Protein AF-A0A919YXJ6-F1 (afdb_monomer_lite)

Secondary structure (DSSP, 8-state):
-HHHHHHHHHHHHHHHHHHS-S-SHHHHHHHHHHHHHHHHHHHHHHHHHHHHHHHHHHHHH-S-SSSTT----SHHHHHHHHHTT-HHHHHHHHHHHHHHHHHHHHHHHHHHHHHHT-HHHHHHHHHHHHHHHHHHH-

Structure (mmCIF, N/CA/C/O backbone):
data_AF-A0A919YXJ6-F1
#
_entry.id   AF-A0A919YXJ6-F1
#
loop_
_atom_site.group_PDB
_atom_site.id
_atom_site.type_symbol
_atom_site.label_atom_id
_atom_site.label_alt_id
_atom_site.label_comp_id
_atom_site.label_asym_id
_atom_site.label_entity_id
_atom_site.label_seq_id
_atom_site.pdbx_PDB_ins_code
_atom_site.Cartn_x
_atom_site.Cartn_y
_atom_site.Cartn_z
_atom_site.occupancy
_atom_site.B_iso_or_equiv
_atom_site.auth_seq_id
_atom_site.auth_comp_id
_atom_site.auth_asym_id
_atom_site.auth_atom_id
_atom_site.pdbx_PDB_model_num
ATOM 1 N N . MET A 1 1 ? -36.951 -31.425 54.477 1.00 59.41 1 MET A N 1
ATOM 2 C CA . MET A 1 1 ? -37.765 -30.417 53.764 1.00 59.41 1 MET A CA 1
ATOM 3 C C . MET A 1 1 ? -36.899 -29.308 53.153 1.00 59.41 1 MET A C 1
ATOM 5 O O . MET A 1 1 ? -37.117 -29.004 51.998 1.00 59.41 1 MET A O 1
ATOM 9 N N . SER A 1 2 ? -35.853 -28.793 53.822 1.00 65.62 2 SER A N 1
ATOM 10 C CA . SER A 1 2 ? -34.957 -27.762 53.238 1.00 65.62 2 SER A CA 1
ATOM 11 C C . SER A 1 2 ? -33.972 -28.223 52.147 1.00 65.62 2 SER A C 1
ATOM 13 O O . SER A 1 2 ? -33.455 -27.383 51.420 1.00 65.62 2 SER A O 1
ATOM 15 N N . THR A 1 3 ? -33.682 -29.521 52.014 1.00 75.62 3 THR A N 1
ATOM 16 C CA . THR A 1 3 ? -32.633 -30.017 51.095 1.00 75.62 3 THR A CA 1
ATOM 17 C C . THR A 1 3 ? -33.111 -30.180 49.645 1.00 75.62 3 THR A C 1
ATOM 19 O O . THR A 1 3 ? -32.328 -30.003 48.718 1.00 75.62 3 THR A O 1
ATOM 22 N N . GLU A 1 4 ? -34.398 -30.470 49.426 1.00 73.06 4 GLU A N 1
ATOM 23 C CA . GLU A 1 4 ? -34.993 -30.568 48.078 1.00 73.06 4 GLU A CA 1
ATOM 24 C C . GLU A 1 4 ? -35.204 -29.196 47.426 1.00 73.06 4 GLU A C 1
ATOM 26 O O . GLU A 1 4 ? -35.095 -29.059 46.208 1.00 73.06 4 GLU A O 1
ATOM 31 N N . GLU A 1 5 ? -35.481 -28.173 48.235 1.00 70.88 5 GLU A N 1
ATOM 32 C CA . GLU A 1 5 ? -35.741 -26.814 47.756 1.00 70.88 5 GLU A CA 1
ATOM 33 C C . GLU A 1 5 ? -34.459 -26.165 47.209 1.00 70.88 5 GLU A C 1
ATOM 35 O O . GLU A 1 5 ? -34.468 -25.581 46.129 1.00 70.88 5 GLU A O 1
ATOM 40 N N . GLN A 1 6 ? -33.321 -26.397 47.874 1.00 67.31 6 GLN A N 1
ATOM 41 C CA . GLN A 1 6 ? -32.004 -25.936 47.420 1.00 67.31 6 GLN A CA 1
ATOM 42 C C . GLN A 1 6 ? -31.520 -26.661 46.155 1.00 67.31 6 GLN A C 1
ATOM 44 O O . GLN A 1 6 ? -30.883 -26.046 45.301 1.00 67.31 6 GLN A O 1
ATOM 49 N N . ALA A 1 7 ? -31.853 -27.947 45.996 1.00 74.38 7 ALA A N 1
ATOM 50 C CA . ALA A 1 7 ? -31.515 -28.705 44.793 1.00 74.38 7 ALA A CA 1
ATOM 51 C C . ALA A 1 7 ? -32.302 -28.217 43.563 1.00 74.38 7 ALA A C 1
ATOM 53 O O . ALA A 1 7 ? -31.755 -28.149 42.462 1.00 74.38 7 ALA A O 1
ATOM 54 N N . LYS A 1 8 ? -33.572 -27.826 43.745 1.00 70.00 8 LYS A N 1
ATOM 55 C CA . LYS A 1 8 ? -34.390 -27.236 42.673 1.00 70.00 8 LYS A CA 1
ATOM 56 C C . LYS A 1 8 ? -33.933 -25.837 42.283 1.00 70.00 8 LYS A C 1
ATOM 58 O O . LYS A 1 8 ? -33.923 -25.537 41.092 1.00 70.00 8 LYS A O 1
ATOM 63 N N . ASP A 1 9 ? -33.535 -25.013 43.246 1.00 71.44 9 ASP A N 1
ATOM 64 C CA . ASP A 1 9 ? -33.045 -23.662 42.959 1.00 71.44 9 ASP A CA 1
ATOM 65 C C . ASP A 1 9 ? -31.679 -23.678 42.257 1.00 71.44 9 ASP A C 1
ATOM 67 O O . ASP A 1 9 ? -31.469 -22.929 41.303 1.00 71.44 9 ASP A O 1
ATOM 71 N N . GLN A 1 10 ? -30.785 -24.601 42.631 1.00 67.81 10 GLN A N 1
ATOM 72 C CA . GLN A 1 10 ? -29.515 -24.809 41.923 1.00 67.81 10 GLN A CA 1
ATOM 73 C C . GLN A 1 10 ? -29.723 -25.352 40.505 1.00 67.81 10 GLN A C 1
ATOM 75 O O . GLN A 1 10 ? -29.105 -24.856 39.563 1.00 67.81 10 GLN A O 1
ATOM 80 N N . ALA A 1 11 ? -30.636 -26.312 40.328 1.00 71.38 11 ALA A N 1
ATOM 81 C CA . ALA A 1 11 ? -30.984 -26.815 39.002 1.00 71.38 11 ALA A CA 1
ATOM 82 C C . ALA A 1 11 ? -31.593 -25.712 38.121 1.00 71.38 11 ALA A C 1
ATOM 84 O O . ALA A 1 11 ? -31.305 -25.645 36.931 1.00 71.38 11 ALA A O 1
ATOM 85 N N . LYS A 1 12 ? -32.396 -24.810 38.696 1.00 68.56 12 LYS A N 1
ATOM 86 C CA . LYS A 1 12 ? -33.030 -23.708 37.966 1.00 68.56 12 LYS A CA 1
ATOM 87 C C . LYS A 1 12 ? -32.035 -22.611 37.575 1.00 68.56 12 LYS A C 1
ATOM 89 O O . LYS A 1 12 ? -32.092 -22.148 36.442 1.00 68.56 12 LYS A O 1
ATOM 94 N N . GLY A 1 13 ? -31.100 -22.248 38.458 1.00 65.31 13 GLY A N 1
ATOM 95 C CA . GLY A 1 13 ? -30.029 -21.291 38.148 1.00 65.31 13 GLY A CA 1
ATOM 96 C C . GLY A 1 13 ? -29.057 -21.806 37.080 1.00 65.31 13 GLY A C 1
ATOM 97 O O . GLY A 1 13 ? -28.674 -21.065 36.181 1.00 65.31 13 GLY A O 1
ATOM 98 N N . GLN A 1 14 ? -28.733 -23.103 37.115 1.00 63.56 14 GLN A N 1
ATOM 99 C CA . GLN A 1 14 ? -27.875 -23.738 36.112 1.00 63.56 14 GLN A CA 1
ATOM 100 C C . GLN A 1 14 ? -28.563 -23.888 34.742 1.00 63.56 14 GLN A C 1
ATOM 102 O O . GLN A 1 14 ? -27.896 -23.819 33.712 1.00 63.56 14 GLN A O 1
ATOM 107 N N . VAL A 1 15 ? -29.890 -24.052 34.715 1.00 65.31 15 VAL A N 1
ATOM 108 C CA . VAL A 1 15 ? -30.685 -24.066 33.475 1.00 65.31 15 VAL A CA 1
ATOM 109 C C . VAL A 1 15 ? -30.815 -22.658 32.879 1.00 65.31 15 VAL A C 1
ATOM 111 O O . VAL A 1 15 ? -30.700 -22.520 31.666 1.00 65.31 15 VAL A O 1
ATOM 114 N N . ASP A 1 16 ? -30.978 -21.608 33.690 1.00 64.12 16 ASP A N 1
ATOM 115 C CA . ASP A 1 16 ? -31.095 -20.221 33.200 1.00 64.12 16 ASP A CA 1
ATOM 116 C C . ASP A 1 16 ? -29.796 -19.711 32.544 1.00 64.12 16 ASP A C 1
ATOM 118 O O . ASP A 1 16 ? -29.838 -19.063 31.493 1.00 64.12 16 ASP A O 1
ATOM 122 N N . ASP A 1 17 ? -28.631 -20.073 33.094 1.00 61.19 17 ASP A N 1
ATOM 123 C CA . ASP A 1 17 ? -27.331 -19.773 32.473 1.00 61.19 17 ASP A CA 1
ATOM 124 C C . ASP A 1 17 ? -27.061 -20.621 31.217 1.00 61.19 17 ASP A C 1
ATOM 126 O O . ASP A 1 17 ? -26.355 -20.177 30.313 1.00 61.19 17 ASP A O 1
ATOM 130 N N . GLN A 1 18 ? -27.667 -21.809 31.105 1.00 61.28 18 GLN A N 1
ATOM 131 C CA . GLN A 1 18 ? -27.577 -22.662 29.913 1.00 61.28 18 GLN A CA 1
ATOM 132 C C . GLN A 1 18 ? -28.554 -22.233 28.795 1.00 61.28 18 GLN A C 1
ATOM 134 O O . GLN A 1 18 ? -28.288 -22.478 27.618 1.00 61.28 18 GLN A O 1
ATOM 139 N N . VAL A 1 19 ? -29.658 -21.550 29.136 1.00 65.06 19 VAL A N 1
ATOM 140 C CA . VAL A 1 19 ? -30.639 -20.959 28.196 1.00 65.06 19 VAL A CA 1
ATOM 141 C C . VAL A 1 19 ? -30.170 -19.604 27.642 1.00 65.06 19 VAL A C 1
ATOM 143 O O . VAL A 1 19 ? -30.617 -19.182 26.569 1.00 65.06 19 VAL A O 1
ATOM 146 N N . ARG A 1 20 ? -29.207 -18.938 28.295 1.00 67.94 20 ARG A N 1
ATOM 147 C CA . ARG A 1 20 ? -28.456 -17.810 27.719 1.00 67.94 20 ARG A CA 1
ATOM 148 C C . ARG A 1 20 ? -27.517 -18.311 26.615 1.00 67.94 20 ARG A C 1
ATOM 150 O O . ARG A 1 20 ? -26.318 -18.475 26.803 1.00 67.94 20 ARG A O 1
ATOM 157 N N . GLY A 1 21 ? -28.091 -18.574 25.442 1.00 62.59 21 GLY A N 1
ATOM 158 C CA . GLY A 1 21 ? -27.380 -19.095 24.276 1.00 62.59 21 GLY A CA 1
ATOM 159 C C . GLY A 1 21 ? -26.160 -18.241 23.871 1.00 62.59 21 GLY A C 1
ATOM 160 O O . GLY A 1 21 ? -26.251 -17.009 23.838 1.00 62.59 21 GLY A O 1
ATOM 161 N N . PRO A 1 22 ? -25.020 -18.858 23.516 1.00 66.75 22 PRO A N 1
ATOM 162 C CA . PRO A 1 22 ? -23.821 -18.143 23.085 1.00 66.75 22 PRO A CA 1
ATOM 163 C C . PRO A 1 22 ? -23.948 -17.751 21.607 1.00 66.75 22 PRO A C 1
ATOM 165 O O . PRO A 1 22 ? -23.576 -18.553 20.754 1.00 66.75 22 PRO A O 1
ATOM 168 N N . SER A 1 23 ? -24.563 -16.617 21.228 1.00 63.06 23 SER A N 1
ATOM 169 C CA . SER A 1 23 ? -24.889 -16.459 19.781 1.00 63.06 23 SER A CA 1
ATOM 170 C C . SER A 1 23 ? -25.099 -15.053 19.200 1.00 63.06 23 SER A C 1
ATOM 172 O O . SER A 1 23 ? -25.832 -14.928 18.224 1.00 63.06 23 SER A O 1
ATOM 174 N N . ARG A 1 24 ? -24.548 -13.966 19.763 1.00 63.56 24 ARG A N 1
ATOM 175 C CA . ARG A 1 24 ? -24.589 -12.654 19.059 1.00 63.56 24 ARG A CA 1
ATOM 176 C C . ARG A 1 24 ? -23.328 -11.814 19.158 1.00 63.56 24 ARG A C 1
ATOM 178 O O . ARG A 1 24 ? -23.000 -11.114 18.205 1.00 63.56 24 ARG A O 1
ATOM 185 N N . GLU A 1 25 ? -22.632 -11.850 20.287 1.00 69.38 25 GLU A N 1
ATOM 186 C CA . GLU A 1 25 ? -21.424 -11.040 20.481 1.00 69.38 25 GLU A CA 1
ATOM 187 C C . GLU A 1 25 ? -20.212 -11.645 19.761 1.00 69.38 25 GLU A C 1
ATOM 189 O O . GLU A 1 25 ? -19.551 -10.955 18.985 1.00 69.38 25 GLU A O 1
ATOM 194 N N . ASN A 1 26 ? -20.019 -12.961 19.899 1.00 76.19 26 ASN A N 1
ATOM 195 C CA . ASN A 1 26 ? -18.968 -13.709 19.202 1.00 76.19 26 ASN A CA 1
ATOM 196 C C . ASN A 1 26 ? -19.126 -13.643 17.673 1.00 76.19 26 ASN A C 1
ATOM 198 O O . ASN A 1 26 ? -18.134 -13.503 16.963 1.00 76.19 26 ASN A O 1
ATOM 202 N N . ASP A 1 27 ? -20.362 -13.652 17.163 1.00 78.75 27 ASP A N 1
ATOM 203 C CA . ASP A 1 27 ? -20.632 -13.579 15.720 1.00 78.75 27 ASP A CA 1
ATOM 204 C C . ASP A 1 27 ? -20.297 -12.202 15.135 1.00 78.75 27 ASP A C 1
ATOM 206 O O . ASP A 1 27 ? -19.805 -12.099 14.011 1.00 78.75 27 ASP A O 1
ATOM 210 N N . ARG A 1 28 ? -20.523 -11.125 15.902 1.00 80.56 28 ARG A N 1
ATOM 211 C CA . ARG A 1 28 ? -20.164 -9.758 15.496 1.00 80.56 28 ARG A CA 1
ATOM 212 C C . ARG A 1 28 ? -18.655 -9.549 15.516 1.00 80.56 28 ARG A C 1
ATOM 214 O O . ARG A 1 28 ? -18.121 -8.995 14.559 1.00 80.56 28 ARG A O 1
ATOM 221 N N . ALA A 1 29 ? -17.979 -10.009 16.568 1.00 81.31 29 ALA A N 1
ATOM 222 C CA . ALA A 1 29 ? -16.524 -9.938 16.662 1.00 81.31 29 ALA A CA 1
ATOM 223 C C . ALA A 1 29 ? -15.856 -10.736 15.527 1.00 81.31 29 ALA A C 1
ATOM 225 O O . ALA A 1 29 ? -15.006 -10.195 14.819 1.00 81.31 29 ALA A O 1
ATOM 226 N N . ALA A 1 30 ? -16.324 -11.963 15.272 1.00 81.38 30 ALA A N 1
ATOM 227 C CA . ALA A 1 30 ? -15.846 -12.792 14.169 1.00 81.38 30 ALA A CA 1
ATOM 228 C C . ALA A 1 30 ? -16.117 -12.150 12.797 1.00 81.38 30 ALA A C 1
ATOM 230 O O . ALA A 1 30 ? -15.251 -12.165 11.923 1.00 81.38 30 ALA A O 1
ATOM 231 N N . ALA A 1 31 ? -17.285 -11.529 12.593 1.00 81.00 31 ALA A N 1
ATOM 232 C CA . ALA A 1 31 ? -17.584 -10.821 11.349 1.00 81.00 31 ALA A CA 1
ATOM 233 C C . ALA A 1 31 ? -16.643 -9.624 11.121 1.00 81.00 31 ALA A C 1
ATOM 235 O O . ALA A 1 31 ? -16.157 -9.433 10.005 1.00 81.00 31 ALA A O 1
ATOM 236 N N . VAL A 1 32 ? -16.346 -8.842 12.164 1.00 83.06 32 VAL A N 1
ATOM 237 C CA . VAL A 1 32 ? -15.401 -7.716 12.082 1.00 83.06 32 VAL A CA 1
ATOM 238 C C . VAL A 1 32 ? -13.987 -8.214 11.788 1.00 83.06 32 VAL A C 1
ATOM 240 O O . VAL A 1 32 ? -13.331 -7.679 10.895 1.00 83.06 32 VAL A O 1
ATOM 243 N N . GLU A 1 33 ? -13.531 -9.268 12.461 1.00 83.81 33 GLU A N 1
ATOM 244 C CA . GLU A 1 33 ? -12.221 -9.874 12.210 1.00 83.81 33 GLU A CA 1
ATOM 245 C C . GLU A 1 33 ? -12.095 -10.384 10.765 1.00 83.81 33 GLU A C 1
ATOM 247 O O . GLU A 1 33 ? -11.089 -10.130 10.092 1.00 83.81 33 GLU A O 1
ATOM 252 N N . LEU A 1 34 ? -13.136 -11.034 10.236 1.00 83.94 34 LEU A N 1
ATOM 253 C CA . LEU A 1 34 ? -13.177 -11.502 8.848 1.00 83.94 34 LEU A CA 1
ATOM 254 C C . LEU A 1 34 ? -13.135 -10.347 7.842 1.00 83.94 34 LEU A C 1
ATOM 256 O O . LEU A 1 34 ? -12.455 -10.442 6.820 1.00 83.94 34 LEU A O 1
ATOM 260 N N . VAL A 1 35 ? -13.820 -9.238 8.123 1.00 84.06 35 VAL A N 1
ATOM 261 C CA . VAL A 1 35 ? -13.770 -8.049 7.265 1.00 84.06 35 VAL A CA 1
ATOM 262 C C . VAL A 1 35 ? -12.372 -7.431 7.310 1.00 84.06 35 VAL A C 1
ATOM 264 O O . VAL A 1 35 ? -11.753 -7.256 6.260 1.00 84.06 35 VAL A O 1
ATOM 267 N N . VAL A 1 36 ? -11.827 -7.166 8.500 1.00 79.38 36 VAL A N 1
ATOM 268 C CA . VAL A 1 36 ? -10.502 -6.543 8.670 1.00 79.38 36 VAL A CA 1
ATOM 269 C C . VAL A 1 36 ? -9.403 -7.387 8.024 1.00 79.38 36 VAL A C 1
ATOM 271 O O . VAL A 1 36 ? -8.566 -6.864 7.283 1.00 79.38 36 VAL A O 1
ATOM 274 N N . SER A 1 37 ? -9.424 -8.702 8.246 1.00 80.44 37 SER A N 1
ATOM 275 C CA . SER A 1 37 ? -8.452 -9.627 7.656 1.00 80.44 37 SER A CA 1
ATOM 276 C C . SER A 1 37 ? -8.556 -9.693 6.128 1.00 80.44 37 SER A C 1
ATOM 278 O O . SER A 1 37 ? -7.525 -9.761 5.450 1.00 80.44 37 SER A O 1
ATOM 280 N N . ARG A 1 38 ? -9.768 -9.610 5.559 1.00 84.00 38 ARG A N 1
ATOM 281 C CA . ARG A 1 38 ? -9.968 -9.591 4.103 1.00 84.00 38 ARG A CA 1
ATOM 282 C C . ARG A 1 38 ? -9.425 -8.313 3.468 1.00 84.00 38 ARG A C 1
ATOM 284 O O . ARG A 1 38 ? -8.710 -8.404 2.474 1.00 84.00 38 ARG A O 1
ATOM 291 N N . TRP A 1 39 ? -9.684 -7.149 4.065 1.00 80.25 39 TRP A N 1
ATOM 292 C CA . TRP A 1 39 ? -9.147 -5.868 3.587 1.00 80.25 39 TRP A CA 1
ATOM 293 C C . TRP A 1 39 ? -7.613 -5.833 3.603 1.00 80.25 39 TRP A C 1
ATOM 295 O O . TRP A 1 39 ? -7.002 -5.390 2.630 1.00 80.25 39 TRP A O 1
ATOM 305 N N . LEU A 1 40 ? -6.983 -6.373 4.654 1.00 77.88 40 LEU A N 1
ATOM 306 C CA . LEU A 1 40 ? -5.519 -6.468 4.737 1.00 77.88 40 LEU A CA 1
ATOM 307 C C . LEU A 1 40 ? -4.933 -7.318 3.618 1.00 77.88 40 LEU A C 1
ATOM 309 O O . LEU A 1 40 ? -3.937 -6.958 2.992 1.00 77.88 40 LEU A O 1
ATOM 313 N N . ARG A 1 41 ? -5.550 -8.477 3.395 1.00 84.31 41 ARG A N 1
ATOM 314 C CA . ARG A 1 41 ? -5.033 -9.472 2.468 1.00 84.31 41 ARG A CA 1
ATOM 315 C C . ARG A 1 41 ? -5.181 -9.011 1.023 1.00 84.31 41 ARG A C 1
ATOM 317 O O . ARG A 1 41 ? -4.254 -9.205 0.248 1.00 84.31 41 ARG A O 1
ATOM 324 N N . VAL A 1 42 ? -6.291 -8.357 0.674 1.00 85.56 42 VAL A N 1
ATOM 325 C CA . VAL A 1 42 ? -6.526 -7.846 -0.686 1.00 85.56 42 VAL A CA 1
ATOM 326 C C . VAL A 1 42 ? -5.435 -6.860 -1.104 1.00 85.56 42 VAL A C 1
ATOM 328 O O . VAL A 1 42 ? -4.868 -7.033 -2.176 1.00 85.56 42 VAL A O 1
ATOM 331 N N . GLY A 1 43 ? -5.075 -5.888 -0.257 1.00 80.56 43 GLY A N 1
ATOM 332 C CA . GLY A 1 43 ? -4.036 -4.907 -0.596 1.00 80.56 43 GLY A CA 1
ATOM 333 C C . GLY A 1 43 ? -2.672 -5.551 -0.869 1.00 80.56 43 GLY A C 1
ATOM 334 O O . GLY A 1 43 ? -2.046 -5.282 -1.890 1.00 80.56 43 GLY A O 1
ATOM 335 N N . VAL A 1 44 ? -2.249 -6.486 -0.011 1.00 85.25 44 VAL A N 1
ATOM 336 C CA . VAL A 1 44 ? -0.984 -7.218 -0.196 1.00 85.25 44 VAL A CA 1
ATOM 337 C C . VAL A 1 44 ? -1.035 -8.138 -1.419 1.00 85.25 44 VAL A C 1
ATOM 339 O O . VAL A 1 44 ? -0.063 -8.202 -2.169 1.00 85.25 44 VAL A O 1
ATOM 342 N N . MET A 1 45 ? -2.156 -8.830 -1.657 1.00 87.38 45 MET A N 1
ATOM 343 C CA . MET A 1 45 ? -2.304 -9.705 -2.825 1.00 87.38 45 MET A CA 1
ATOM 344 C C . MET A 1 45 ? -2.293 -8.924 -4.139 1.00 87.38 45 MET A C 1
ATOM 346 O O . MET A 1 45 ? -1.687 -9.390 -5.099 1.00 87.38 45 MET A O 1
ATOM 350 N N . VAL A 1 46 ? -2.905 -7.736 -4.183 1.00 86.06 46 VAL A N 1
ATOM 351 C CA . VAL A 1 46 ? -2.858 -6.853 -5.357 1.00 86.06 46 VAL A CA 1
ATOM 352 C C . VAL A 1 46 ? -1.426 -6.396 -5.619 1.00 86.06 46 VAL A C 1
ATOM 354 O O . VAL A 1 46 ? -0.937 -6.569 -6.733 1.00 86.06 46 VAL A O 1
ATOM 357 N N . SER A 1 47 ? -0.714 -5.899 -4.604 1.00 81.69 47 SER A N 1
ATOM 358 C CA . SER A 1 47 ? 0.696 -5.510 -4.750 1.00 81.69 47 SER A CA 1
ATOM 359 C C . SER A 1 47 ? 1.570 -6.677 -5.212 1.00 81.69 47 SER A C 1
ATOM 361 O O . SER A 1 47 ? 2.356 -6.532 -6.145 1.00 81.69 47 SER A O 1
ATOM 363 N N . GLY A 1 48 ? 1.392 -7.858 -4.612 1.00 83.81 48 GLY A N 1
ATOM 364 C CA . GLY A 1 48 ? 2.097 -9.074 -5.007 1.00 83.81 48 GLY A CA 1
ATOM 365 C C . GLY A 1 48 ? 1.811 -9.478 -6.454 1.00 83.81 48 GLY A C 1
ATOM 366 O O . GLY A 1 48 ? 2.739 -9.812 -7.184 1.00 83.81 48 GLY A O 1
ATOM 367 N N . ALA A 1 49 ? 0.557 -9.386 -6.904 1.00 86.31 49 ALA A N 1
ATOM 368 C CA . ALA A 1 49 ? 0.186 -9.674 -8.287 1.00 86.31 49 ALA A CA 1
ATOM 369 C C . ALA A 1 49 ? 0.843 -8.699 -9.278 1.00 86.31 49 ALA A C 1
ATOM 371 O O . ALA A 1 49 ? 1.350 -9.139 -10.308 1.00 86.31 49 ALA A O 1
ATOM 372 N N . VAL A 1 50 ? 0.895 -7.400 -8.958 1.00 80.56 50 VAL A N 1
ATOM 373 C CA . VAL A 1 50 ? 1.575 -6.394 -9.796 1.00 80.56 50 VAL A CA 1
ATOM 374 C C . VAL A 1 50 ? 3.079 -6.665 -9.874 1.00 80.56 50 VAL A C 1
ATOM 376 O O . VAL A 1 50 ? 3.650 -6.624 -10.963 1.00 80.56 50 VAL A O 1
ATOM 379 N N . ILE A 1 51 ? 3.718 -7.002 -8.749 1.00 80.94 51 ILE A N 1
ATOM 380 C CA . ILE A 1 51 ? 5.144 -7.360 -8.712 1.00 80.94 51 ILE A CA 1
ATOM 381 C C . ILE A 1 51 ? 5.407 -8.616 -9.550 1.00 80.94 51 ILE A C 1
ATOM 383 O O . ILE A 1 51 ? 6.323 -8.621 -10.370 1.00 80.94 51 ILE A O 1
ATOM 387 N N . LEU A 1 52 ? 4.595 -9.666 -9.384 1.00 83.06 52 LEU A N 1
ATOM 388 C CA . LEU A 1 52 ? 4.722 -10.908 -10.151 1.00 83.06 52 LEU A CA 1
ATOM 389 C C . LEU A 1 52 ? 4.529 -10.673 -11.650 1.00 83.06 52 LEU A C 1
ATOM 391 O O . LEU A 1 52 ? 5.292 -11.213 -12.448 1.00 83.06 52 LEU A O 1
ATOM 395 N N . ALA A 1 53 ? 3.557 -9.845 -12.036 1.00 78.06 53 ALA A N 1
ATOM 396 C CA . ALA A 1 53 ? 3.341 -9.467 -13.427 1.00 78.06 53 ALA A CA 1
ATOM 397 C C . ALA A 1 53 ? 4.548 -8.706 -13.998 1.00 78.06 53 ALA A C 1
ATOM 399 O O . ALA A 1 53 ? 5.022 -9.046 -15.080 1.00 78.06 53 ALA A O 1
ATOM 400 N N . GLY A 1 54 ? 5.094 -7.736 -13.257 1.00 72.81 54 GLY A N 1
ATOM 401 C CA . GLY A 1 54 ? 6.307 -7.014 -13.650 1.00 72.81 54 GLY A CA 1
ATOM 402 C C . GLY A 1 54 ? 7.530 -7.926 -13.777 1.00 72.81 54 GLY A C 1
ATOM 403 O O . GLY A 1 54 ? 8.303 -7.789 -14.722 1.00 72.81 54 GLY A O 1
ATOM 404 N N . LEU A 1 55 ? 7.674 -8.900 -12.875 1.00 76.75 55 LEU A N 1
ATOM 405 C CA . LEU A 1 55 ? 8.769 -9.869 -12.889 1.00 76.75 55 LEU A CA 1
ATOM 406 C C . LEU A 1 55 ? 8.669 -10.839 -14.072 1.00 76.75 55 LEU A C 1
ATOM 408 O O . LEU A 1 55 ? 9.659 -11.066 -14.763 1.00 76.75 55 LEU A O 1
ATOM 412 N N . LEU A 1 56 ? 7.477 -11.378 -14.339 1.00 78.75 56 LEU A N 1
ATOM 413 C CA . LEU A 1 56 ? 7.213 -12.203 -15.521 1.00 78.75 56 LEU A CA 1
ATOM 414 C C . LEU A 1 56 ? 7.533 -11.434 -16.802 1.00 78.75 56 LEU A C 1
ATOM 416 O O . LEU A 1 56 ? 8.215 -11.953 -17.681 1.00 78.75 56 LEU A O 1
ATOM 420 N N . PHE A 1 57 ? 7.097 -10.177 -16.878 1.00 69.62 57 PHE A N 1
ATOM 421 C CA . PHE A 1 57 ? 7.364 -9.321 -18.026 1.00 69.62 57 PHE A CA 1
ATOM 422 C C . PHE A 1 57 ? 8.862 -9.022 -18.185 1.00 69.62 57 PHE A C 1
ATOM 424 O O . PHE A 1 57 ? 9.358 -9.005 -19.304 1.00 69.62 57 PHE A O 1
ATOM 431 N N . PHE A 1 58 ? 9.607 -8.859 -17.087 1.00 67.06 58 PHE A N 1
ATOM 432 C CA . PHE A 1 58 ? 11.061 -8.657 -17.106 1.00 67.06 58 PHE A CA 1
ATOM 433 C C . PHE A 1 58 ? 11.812 -9.893 -17.610 1.00 67.06 58 PHE A C 1
ATOM 435 O O . PHE A 1 58 ? 12.694 -9.776 -18.457 1.00 67.06 58 PHE A O 1
ATOM 442 N N . ILE A 1 59 ? 11.427 -11.083 -17.140 1.00 71.56 59 ILE A N 1
ATOM 443 C CA . ILE A 1 59 ? 12.034 -12.347 -17.576 1.00 71.56 59 ILE A CA 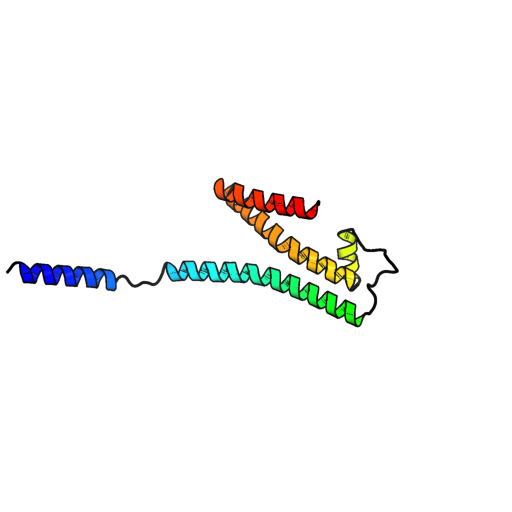1
ATOM 444 C C . ILE A 1 59 ? 11.756 -12.603 -19.064 1.00 71.56 59 ILE A C 1
ATOM 446 O O . ILE A 1 59 ? 12.640 -13.074 -19.773 1.00 71.56 59 ILE A O 1
ATOM 450 N N . VAL A 1 60 ? 10.552 -12.274 -19.548 1.00 72.12 60 VAL A N 1
ATOM 451 C CA . VAL A 1 60 ? 10.171 -12.450 -20.960 1.00 72.12 60 VAL A CA 1
ATOM 452 C C . VAL A 1 60 ? 10.805 -11.391 -21.868 1.00 72.12 60 VAL A C 1
ATOM 454 O O . VAL A 1 60 ? 11.228 -11.722 -22.973 1.00 72.12 60 VAL A O 1
ATOM 457 N N . ALA A 1 61 ? 10.887 -10.133 -21.427 1.00 68.12 61 ALA A N 1
ATOM 458 C CA . ALA A 1 61 ? 11.485 -9.049 -22.206 1.00 68.12 61 ALA A CA 1
ATOM 459 C C . ALA A 1 61 ? 13.019 -9.137 -22.277 1.00 68.12 61 ALA A C 1
ATOM 461 O O . ALA A 1 61 ? 13.602 -8.640 -23.236 1.00 68.12 61 ALA A O 1
ATOM 462 N N . GLY A 1 62 ? 13.679 -9.744 -21.280 1.00 59.44 62 GLY A N 1
ATOM 463 C CA . GLY A 1 62 ? 15.137 -9.938 -21.245 1.00 59.44 62 GLY A CA 1
ATOM 464 C C . GLY A 1 62 ? 15.965 -8.652 -21.089 1.00 59.44 62 GLY A C 1
ATOM 465 O O . GLY A 1 62 ? 17.180 -8.723 -20.927 1.00 59.44 62 GLY A O 1
ATOM 466 N N . ASP A 1 63 ? 15.311 -7.492 -21.099 1.00 59.50 63 ASP A N 1
ATOM 467 C CA . ASP A 1 63 ? 15.880 -6.159 -20.944 1.00 59.50 63 ASP A CA 1
ATOM 468 C C . ASP A 1 63 ? 15.025 -5.375 -19.934 1.00 59.50 63 ASP A C 1
ATOM 470 O O . ASP A 1 63 ? 13.806 -5.551 -19.842 1.00 59.50 63 ASP A O 1
ATOM 474 N N . SER A 1 64 ? 15.651 -4.502 -19.147 1.00 58.62 64 SER A N 1
ATOM 475 C CA . SER A 1 64 ? 14.959 -3.668 -18.156 1.00 58.62 64 SER A CA 1
ATOM 476 C C . SER A 1 64 ? 14.037 -2.616 -18.799 1.00 58.62 64 SER A C 1
ATOM 478 O O . SER A 1 64 ? 13.214 -2.006 -18.107 1.00 58.62 64 SER A O 1
ATOM 480 N N . GLY A 1 65 ? 14.151 -2.410 -20.116 1.00 55.62 65 GLY A N 1
ATOM 481 C CA . GLY A 1 65 ? 13.498 -1.342 -20.864 1.00 55.62 65 GLY A CA 1
ATOM 482 C C . GLY A 1 65 ? 14.225 -0.002 -20.723 1.00 55.62 65 GLY A C 1
ATOM 483 O O . GLY A 1 65 ? 13.699 1.029 -21.154 1.00 55.62 65 GLY A O 1
ATOM 484 N N . TYR A 1 66 ? 15.410 0.021 -20.110 1.00 57.31 66 TYR A N 1
ATOM 485 C CA . TYR A 1 66 ? 16.240 1.210 -19.933 1.00 57.31 66 TYR A CA 1
ATOM 486 C C . TYR A 1 66 ? 17.653 0.961 -20.479 1.00 57.31 66 TYR A C 1
ATOM 488 O O . TYR A 1 66 ? 18.262 -0.053 -20.145 1.00 57.31 66 TYR A O 1
ATOM 496 N N . PRO A 1 67 ? 18.213 1.883 -21.287 1.00 46.12 67 PRO A N 1
ATOM 497 C CA . PRO A 1 67 ? 19.587 1.752 -21.740 1.00 46.12 67 PRO A CA 1
ATOM 498 C C . PRO A 1 67 ? 20.556 1.965 -20.563 1.00 46.12 67 PRO A C 1
ATOM 500 O O . PRO A 1 67 ? 20.662 3.062 -20.005 1.00 46.12 67 PRO A O 1
ATOM 503 N N . GLY A 1 68 ? 21.286 0.912 -20.189 1.00 60.97 68 GLY A N 1
ATOM 504 C CA . GLY A 1 68 ? 22.347 0.962 -19.176 1.00 60.97 68 GLY A CA 1
ATOM 505 C C . GLY A 1 68 ? 21.850 1.149 -17.732 1.00 60.97 68 GLY A C 1
ATOM 506 O O . GLY A 1 68 ? 20.830 0.596 -17.338 1.00 60.97 68 GLY A O 1
ATOM 507 N N . ALA A 1 69 ? 22.594 1.919 -16.926 1.00 52.31 69 ALA A N 1
ATOM 508 C CA . ALA A 1 69 ? 22.339 2.159 -15.495 1.00 52.31 69 ALA A CA 1
ATOM 509 C C . ALA A 1 69 ? 21.446 3.389 -15.213 1.00 52.31 69 ALA A C 1
ATOM 511 O O . ALA A 1 69 ? 21.513 3.983 -14.136 1.00 52.31 69 ALA A O 1
ATOM 512 N N . THR A 1 70 ? 20.637 3.819 -16.187 1.00 52.88 70 THR A N 1
ATOM 513 C CA . THR A 1 70 ? 19.703 4.940 -16.004 1.00 52.88 70 THR A CA 1
ATOM 514 C C . THR A 1 70 ? 18.383 4.426 -15.452 1.00 52.88 70 THR A C 1
ATOM 516 O O . THR A 1 70 ? 17.447 4.110 -16.180 1.00 52.88 70 THR A O 1
ATOM 519 N N . PHE A 1 71 ? 18.324 4.305 -14.130 1.00 55.16 71 PHE A N 1
ATOM 520 C CA . PHE A 1 71 ? 17.106 3.905 -13.442 1.00 55.16 71 PHE A CA 1
ATOM 521 C C . PHE A 1 71 ? 16.208 5.125 -13.204 1.00 55.16 71 PHE A C 1
ATOM 523 O O . PHE A 1 71 ? 16.700 6.163 -12.756 1.00 55.16 71 PHE A O 1
ATOM 530 N N . PRO A 1 72 ? 14.898 5.027 -13.476 1.00 54.94 72 PRO A N 1
ATOM 531 C CA . PRO A 1 72 ? 13.950 6.070 -13.115 1.00 54.94 72 PRO A CA 1
ATOM 532 C C . PRO A 1 72 ? 13.838 6.135 -11.586 1.00 54.94 72 PRO A C 1
ATOM 534 O O . PRO A 1 72 ? 13.187 5.300 -10.965 1.00 54.94 72 PRO A O 1
ATOM 537 N N . THR A 1 73 ? 14.499 7.109 -10.967 1.00 55.72 73 THR A N 1
ATOM 538 C CA . THR A 1 73 ? 14.472 7.320 -9.508 1.00 55.72 73 THR A CA 1
ATOM 539 C C . THR A 1 73 ? 13.319 8.220 -9.058 1.00 55.72 73 THR A C 1
ATOM 541 O O . THR A 1 73 ? 13.032 8.311 -7.866 1.00 55.72 73 THR A O 1
ATOM 544 N N . SER A 1 74 ? 12.621 8.868 -9.995 1.00 59.09 74 SER A N 1
ATOM 545 C CA . SER A 1 74 ? 11.516 9.783 -9.701 1.00 59.09 74 SER A CA 1
ATOM 546 C C . SER A 1 74 ? 10.160 9.082 -9.786 1.00 59.09 74 SER A C 1
ATOM 548 O O . SER A 1 74 ? 9.886 8.364 -10.745 1.00 59.09 74 SER A O 1
ATOM 550 N N . LEU A 1 75 ? 9.243 9.385 -8.857 1.00 57.69 75 LEU A N 1
ATOM 551 C CA . LEU A 1 75 ? 7.859 8.872 -8.871 1.00 57.69 75 LEU A CA 1
ATOM 552 C C . LEU A 1 75 ? 7.141 9.111 -10.210 1.00 57.69 75 LEU A C 1
ATOM 554 O O . LEU A 1 75 ? 6.390 8.256 -10.675 1.00 57.69 75 LEU A O 1
ATOM 558 N N . LYS A 1 76 ? 7.402 10.256 -10.856 1.00 64.31 76 LYS A N 1
ATOM 559 C CA . LYS A 1 76 ? 6.860 10.577 -12.185 1.00 64.31 76 LYS A CA 1
ATOM 560 C C . LYS A 1 76 ? 7.403 9.652 -13.274 1.00 64.31 76 LYS A C 1
ATOM 562 O O . LYS A 1 76 ? 6.634 9.240 -14.135 1.00 64.31 76 LYS A O 1
ATOM 567 N N . ASP A 1 77 ? 8.680 9.290 -13.206 1.00 61.25 77 ASP A N 1
ATOM 568 C CA . ASP A 1 77 ? 9.328 8.417 -14.187 1.00 61.25 77 ASP A CA 1
ATOM 569 C C . ASP A 1 77 ? 8.947 6.949 -13.981 1.00 61.25 77 ASP A C 1
ATOM 571 O O . ASP A 1 77 ? 8.848 6.203 -14.950 1.00 61.25 77 ASP A O 1
ATOM 575 N N . ILE A 1 78 ? 8.660 6.538 -12.740 1.00 66.38 78 ILE A N 1
ATOM 576 C CA . ILE A 1 78 ? 8.095 5.217 -12.433 1.00 66.38 78 ILE A CA 1
ATOM 577 C C . ILE A 1 78 ? 6.677 5.112 -13.007 1.00 66.38 78 ILE A C 1
ATOM 579 O O . ILE A 1 78 ? 6.354 4.132 -13.674 1.00 66.38 78 ILE A O 1
ATOM 583 N N . LEU A 1 79 ? 5.841 6.139 -12.813 1.00 64.19 79 LEU A N 1
ATOM 584 C CA . LEU A 1 79 ? 4.464 6.147 -13.315 1.00 64.19 79 LEU A CA 1
ATOM 585 C C . LEU A 1 79 ? 4.407 6.259 -14.850 1.00 64.19 79 LEU A C 1
ATOM 587 O O . LEU A 1 79 ? 3.627 5.560 -15.497 1.00 64.19 79 LEU A O 1
ATOM 591 N N . ALA A 1 80 ? 5.272 7.086 -15.443 1.00 64.44 80 ALA A N 1
ATOM 592 C CA . ALA A 1 80 ? 5.423 7.197 -16.892 1.00 64.44 80 ALA A CA 1
ATOM 593 C C . ALA A 1 80 ? 6.036 5.927 -17.505 1.00 64.44 80 ALA A C 1
ATOM 595 O O . ALA A 1 80 ? 5.583 5.474 -18.551 1.00 64.44 80 ALA A O 1
ATOM 596 N N . GLY A 1 81 ? 7.015 5.309 -16.839 1.00 61.53 81 GLY A N 1
ATOM 597 C CA . GLY A 1 81 ? 7.623 4.043 -17.247 1.00 61.53 81 GLY A CA 1
ATOM 598 C C . GLY A 1 81 ? 6.654 2.861 -17.158 1.00 61.53 81 GLY A C 1
ATOM 599 O O . GLY A 1 81 ? 6.682 1.987 -18.023 1.00 61.53 81 GLY A O 1
ATOM 600 N N . ALA A 1 82 ? 5.763 2.858 -16.161 1.00 62.50 82 ALA A N 1
ATOM 601 C CA . ALA A 1 82 ? 4.692 1.874 -16.036 1.00 62.50 82 ALA A CA 1
ATOM 602 C C . ALA A 1 82 ? 3.659 2.028 -17.166 1.00 62.50 82 ALA A C 1
ATOM 604 O O . ALA A 1 82 ? 3.262 1.032 -17.764 1.00 62.50 82 ALA A O 1
ATOM 605 N N . MET A 1 83 ? 3.290 3.266 -17.525 1.00 63.75 83 MET A N 1
ATOM 606 C CA . MET A 1 83 ? 2.452 3.536 -18.705 1.00 63.75 83 MET A CA 1
ATOM 607 C C . MET A 1 83 ? 3.156 3.217 -20.032 1.00 63.75 83 MET A C 1
ATOM 609 O O . MET A 1 83 ? 2.500 2.836 -20.996 1.00 63.75 83 MET A O 1
ATOM 613 N N . ALA A 1 84 ? 4.485 3.320 -20.081 1.00 64.50 84 ALA A N 1
ATOM 614 C CA . ALA A 1 84 ? 5.301 2.932 -21.230 1.00 64.50 84 ALA A CA 1
ATOM 615 C C . ALA A 1 84 ? 5.591 1.416 -21.298 1.00 64.50 84 ALA A C 1
ATOM 617 O O . ALA A 1 84 ? 6.422 1.001 -22.105 1.00 64.50 84 ALA A O 1
ATOM 618 N N . PHE A 1 85 ? 4.940 0.594 -20.459 1.00 60.97 85 PHE A N 1
ATOM 619 C CA . PHE A 1 85 ? 5.116 -0.864 -20.386 1.00 60.97 85 PHE A CA 1
ATOM 620 C C . PHE A 1 85 ? 6.574 -1.316 -20.197 1.00 60.97 85 PHE A C 1
ATOM 622 O O . PHE A 1 85 ? 6.978 -2.383 -20.660 1.00 60.97 85 PHE A O 1
ATOM 629 N N . LYS A 1 86 ? 7.389 -0.529 -19.485 1.00 68.06 86 LYS A N 1
ATOM 630 C CA . LYS A 1 86 ? 8.751 -0.950 -19.146 1.00 68.06 86 LYS A CA 1
ATOM 631 C C . LYS A 1 86 ? 8.720 -1.931 -17.967 1.00 68.06 86 LYS A C 1
ATOM 633 O O . LYS A 1 86 ? 8.215 -1.557 -16.904 1.00 68.06 86 LYS A O 1
ATOM 638 N N . PRO A 1 87 ? 9.296 -3.141 -18.092 1.00 65.81 87 PRO A N 1
ATOM 639 C CA . PRO A 1 87 ? 9.195 -4.169 -17.056 1.00 65.81 87 PRO A CA 1
ATOM 640 C C . PRO A 1 87 ? 9.707 -3.706 -15.685 1.00 65.81 87 PRO A C 1
ATOM 642 O O . PRO A 1 87 ? 9.049 -3.916 -14.666 1.00 65.81 87 PRO A O 1
ATOM 645 N N . TYR A 1 88 ? 10.839 -2.995 -15.654 1.00 67.31 88 TYR A N 1
ATOM 646 C CA . TYR A 1 88 ? 11.430 -2.496 -14.409 1.00 67.31 88 TYR A CA 1
ATOM 647 C C . TYR A 1 88 ? 10.552 -1.449 -13.702 1.00 67.31 88 TYR A C 1
ATOM 649 O O . TYR A 1 88 ? 10.448 -1.434 -12.475 1.00 67.31 88 TYR A O 1
ATOM 657 N N . ALA A 1 89 ? 9.861 -0.602 -14.470 1.00 69.88 89 ALA A N 1
ATOM 658 C CA . ALA A 1 89 ? 8.961 0.406 -13.918 1.00 69.88 89 ALA A CA 1
ATOM 659 C C . ALA A 1 89 ? 7.693 -0.222 -13.313 1.00 69.88 89 ALA A C 1
ATOM 661 O O . ALA A 1 89 ? 7.204 0.261 -12.295 1.00 69.88 89 ALA A O 1
ATOM 662 N N . ILE A 1 90 ? 7.203 -1.333 -13.879 1.00 71.62 90 ILE A N 1
ATOM 663 C CA . ILE A 1 90 ? 6.071 -2.094 -13.324 1.00 71.62 90 ILE A CA 1
ATOM 664 C C . ILE A 1 90 ? 6.452 -2.725 -11.977 1.00 71.62 90 ILE A C 1
ATOM 666 O O . ILE A 1 90 ? 5.674 -2.656 -11.026 1.00 71.62 90 ILE A O 1
ATOM 670 N N . ILE A 1 91 ? 7.662 -3.284 -11.862 1.00 74.62 91 ILE A N 1
ATOM 671 C CA . ILE A 1 91 ? 8.164 -3.845 -10.596 1.00 74.62 91 ILE A CA 1
ATOM 672 C C . ILE A 1 91 ? 8.275 -2.748 -9.529 1.00 74.62 91 ILE A C 1
ATOM 674 O O . ILE A 1 91 ? 7.768 -2.920 -8.420 1.00 74.62 91 ILE A O 1
ATOM 678 N N . MET A 1 92 ? 8.876 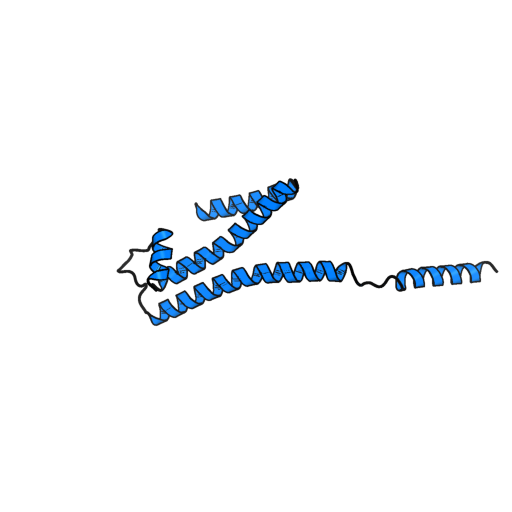-1.601 -9.867 1.00 73.44 92 MET A N 1
ATOM 679 C CA . MET A 1 92 ? 8.982 -0.458 -8.952 1.00 73.44 92 MET A CA 1
ATOM 680 C C . MET A 1 92 ? 7.613 0.097 -8.547 1.00 73.44 92 MET A C 1
ATOM 682 O O . MET A 1 92 ? 7.406 0.419 -7.380 1.00 73.44 92 MET A O 1
ATOM 686 N N . ALA A 1 93 ? 6.653 0.156 -9.472 1.00 74.56 93 ALA A N 1
ATOM 687 C CA . ALA A 1 93 ? 5.283 0.552 -9.164 1.00 74.56 93 ALA A CA 1
ATOM 688 C C . ALA A 1 93 ? 4.596 -0.442 -8.212 1.00 74.56 93 ALA A C 1
ATOM 690 O O . ALA A 1 93 ? 3.929 -0.022 -7.268 1.00 74.56 93 ALA A O 1
ATOM 691 N N . GLY A 1 94 ? 4.788 -1.751 -8.409 1.00 76.81 94 GLY A N 1
ATOM 692 C CA . GLY A 1 94 ? 4.272 -2.788 -7.513 1.00 76.81 94 GLY A CA 1
ATOM 693 C C . GLY A 1 94 ? 4.887 -2.726 -6.113 1.00 76.81 94 GLY A C 1
ATOM 694 O O . GLY A 1 94 ? 4.168 -2.828 -5.119 1.00 76.81 94 GLY A O 1
ATOM 695 N N . LEU A 1 95 ? 6.198 -2.487 -6.022 1.00 80.88 95 LEU A N 1
ATOM 696 C CA . LEU A 1 95 ? 6.891 -2.275 -4.749 1.00 80.88 95 LEU A CA 1
ATOM 697 C C . LEU A 1 95 ? 6.398 -1.005 -4.047 1.00 80.88 95 LEU A C 1
ATOM 699 O O . LEU A 1 95 ? 6.118 -1.028 -2.848 1.00 80.88 95 LEU A O 1
ATOM 703 N N . PHE A 1 96 ? 6.223 0.081 -4.800 1.00 81.50 96 PHE A N 1
ATOM 704 C CA . PHE A 1 96 ? 5.632 1.308 -4.282 1.00 81.50 96 PHE A CA 1
ATOM 705 C C . PHE A 1 96 ? 4.230 1.042 -3.731 1.00 81.50 96 PHE A C 1
ATOM 707 O O . PHE A 1 96 ? 3.943 1.446 -2.612 1.00 81.50 96 PHE A O 1
ATOM 714 N N . LEU A 1 97 ? 3.385 0.286 -4.440 1.00 79.38 97 LEU A N 1
ATOM 715 C CA . LEU A 1 97 ? 2.044 -0.090 -3.974 1.00 79.38 97 LEU A CA 1
ATOM 716 C C . LEU A 1 97 ? 2.083 -0.959 -2.702 1.00 79.38 97 LEU A C 1
ATOM 718 O O . LEU A 1 97 ? 1.256 -0.783 -1.801 1.00 79.38 97 LEU A O 1
ATOM 722 N N . LEU A 1 98 ? 3.065 -1.861 -2.595 1.00 84.50 98 LEU A N 1
ATOM 723 C CA . LEU A 1 98 ? 3.290 -2.719 -1.427 1.00 84.50 98 LEU A CA 1
ATOM 724 C C . LEU A 1 98 ? 3.619 -1.906 -0.171 1.00 84.50 98 LEU A C 1
ATOM 726 O O . LEU A 1 98 ? 3.116 -2.234 0.899 1.00 84.50 98 LEU A O 1
ATOM 730 N N . ILE A 1 99 ? 4.418 -0.845 -0.308 1.00 82.12 99 ILE A N 1
ATOM 731 C CA . ILE A 1 99 ? 4.780 0.070 0.787 1.00 82.12 99 ILE A CA 1
ATOM 732 C C . ILE A 1 99 ? 3.658 1.086 1.044 1.00 82.12 99 ILE A C 1
ATOM 734 O O . ILE A 1 99 ? 3.359 1.428 2.186 1.00 82.12 99 ILE A O 1
ATOM 738 N N . LEU A 1 100 ? 2.982 1.542 -0.007 1.00 82.12 100 LEU A N 1
ATOM 739 C CA . LEU A 1 100 ? 1.912 2.529 0.071 1.00 82.12 100 LEU A CA 1
ATOM 740 C C . LEU A 1 100 ? 0.678 1.983 0.812 1.00 82.12 100 LEU A C 1
ATOM 742 O O . LEU A 1 100 ? 0.052 2.702 1.586 1.00 82.12 100 LEU A O 1
ATOM 746 N N . THR A 1 101 ? 0.353 0.700 0.633 1.00 83.94 101 THR A N 1
ATOM 747 C CA . THR A 1 101 ? -0.781 0.028 1.294 1.00 83.94 101 THR A CA 1
ATOM 748 C C . THR A 1 101 ? -0.743 0.128 2.835 1.00 83.94 101 THR A C 1
ATOM 750 O O . THR A 1 101 ? -1.7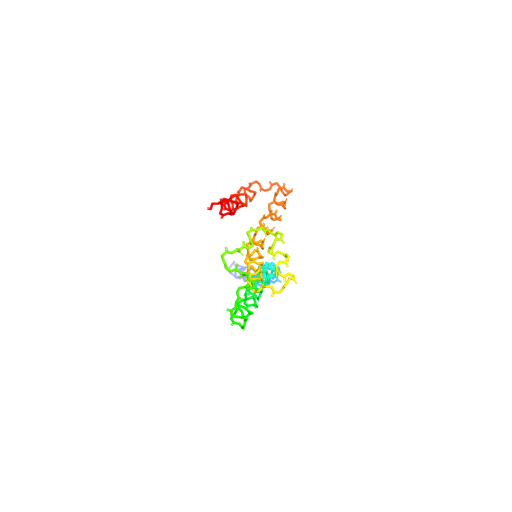29 0.585 3.423 1.00 83.94 101 THR A O 1
ATOM 753 N N . PRO A 1 102 ? 0.352 -0.248 3.531 1.00 81.00 102 PRO A N 1
ATOM 754 C CA . PRO A 1 102 ? 0.461 -0.059 4.974 1.00 81.00 102 PRO A CA 1
ATOM 755 C C . PRO A 1 102 ? 0.510 1.422 5.372 1.00 81.00 102 PRO A C 1
ATOM 757 O O . PRO A 1 102 ? -0.108 1.775 6.373 1.00 81.00 102 PRO A O 1
ATOM 760 N N . VAL A 1 103 ? 1.145 2.301 4.585 1.00 82.19 103 VAL A N 1
ATOM 761 C CA . VAL A 1 103 ? 1.191 3.749 4.874 1.00 82.19 103 VAL A CA 1
ATOM 762 C C . VAL A 1 103 ? -0.208 4.374 4.869 1.00 82.19 103 VAL A C 1
ATOM 764 O O . VAL A 1 103 ? -0.569 5.047 5.834 1.00 82.19 103 VAL A O 1
ATOM 767 N N . LEU A 1 104 ? -1.026 4.128 3.835 1.00 80.81 104 LEU A N 1
ATOM 768 C CA . LEU A 1 104 ? -2.402 4.644 3.787 1.00 80.81 104 LEU A CA 1
ATOM 769 C C . LEU A 1 104 ? -3.236 4.125 4.951 1.00 80.81 104 LEU A C 1
ATOM 771 O O . LEU A 1 104 ? -3.982 4.893 5.555 1.00 80.81 104 LEU A O 1
ATOM 775 N N . ARG A 1 105 ? -3.115 2.835 5.280 1.00 81.50 105 ARG A N 1
ATOM 776 C CA . ARG A 1 105 ? -3.862 2.252 6.398 1.00 81.50 105 ARG A CA 1
ATOM 777 C C . ARG A 1 105 ? -3.507 2.942 7.713 1.00 81.50 105 ARG A C 1
ATOM 779 O O . ARG A 1 105 ? -4.406 3.324 8.453 1.00 81.50 105 ARG A O 1
ATOM 786 N N . VAL A 1 106 ? -2.215 3.118 7.985 1.00 82.50 106 VAL A N 1
ATOM 787 C CA . VAL A 1 106 ? -1.727 3.793 9.194 1.00 82.50 106 VAL A CA 1
ATOM 788 C C . VAL A 1 106 ? -2.205 5.248 9.228 1.00 82.50 106 VAL A C 1
ATOM 790 O O . VAL A 1 106 ? -2.684 5.693 10.266 1.00 82.50 106 VAL A O 1
ATOM 793 N N . ALA A 1 107 ? -2.170 5.965 8.100 1.00 81.94 107 ALA A N 1
ATOM 794 C CA . ALA A 1 107 ? -2.653 7.344 8.011 1.00 81.94 107 ALA A CA 1
ATOM 795 C C . ALA A 1 107 ? -4.168 7.466 8.265 1.00 81.94 107 ALA A C 1
ATOM 797 O O . ALA A 1 107 ? -4.597 8.337 9.017 1.00 81.94 107 ALA A O 1
ATOM 798 N N . ILE A 1 108 ? -4.984 6.577 7.686 1.00 83.62 108 ILE A N 1
ATOM 799 C CA . ILE A 1 108 ? -6.439 6.555 7.909 1.00 83.62 108 ILE A CA 1
ATOM 800 C C . ILE A 1 108 ? -6.747 6.245 9.377 1.00 83.62 108 ILE A C 1
ATOM 802 O O . ILE A 1 108 ? -7.536 6.957 9.995 1.00 83.62 108 ILE A O 1
ATOM 806 N N . SER A 1 109 ? -6.101 5.228 9.956 1.00 80.94 109 SER A N 1
ATOM 807 C CA . SER A 1 109 ? -6.257 4.897 11.377 1.00 80.94 109 SER A CA 1
ATOM 808 C C . SER A 1 109 ? -5.845 6.059 12.281 1.00 80.94 109 SER A C 1
ATOM 810 O O . SER A 1 109 ? -6.561 6.372 13.225 1.00 80.94 109 SER A O 1
ATOM 812 N N . LEU A 1 110 ? -4.751 6.756 11.959 1.00 83.81 110 LEU A N 1
ATOM 813 C CA . LEU A 1 110 ? -4.305 7.935 12.701 1.00 83.81 110 LEU A CA 1
ATOM 814 C C . LEU A 1 110 ? -5.367 9.047 12.709 1.00 83.81 110 LEU A C 1
ATOM 816 O O . LEU A 1 110 ? -5.625 9.625 13.762 1.00 83.81 110 LEU A O 1
ATOM 820 N N . ILE A 1 111 ? -6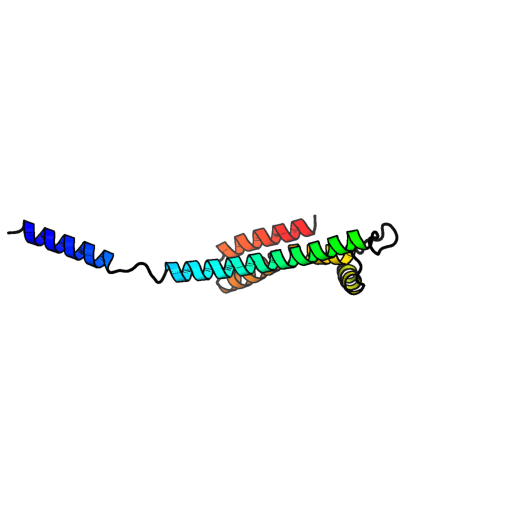.005 9.326 11.565 1.00 84.56 111 ILE A N 1
ATOM 821 C CA . ILE A 1 111 ? -7.079 10.329 11.467 1.00 84.56 111 ILE A CA 1
ATOM 822 C C . ILE A 1 111 ? -8.290 9.915 12.312 1.00 84.56 111 ILE A C 1
ATOM 824 O O . ILE A 1 111 ? -8.816 10.739 13.058 1.00 84.56 111 ILE A O 1
ATOM 828 N N . VAL A 1 112 ? -8.714 8.650 12.227 1.00 84.94 112 VAL A N 1
ATOM 829 C CA . VAL A 1 112 ? -9.851 8.127 13.005 1.00 84.94 112 VAL A CA 1
ATOM 830 C C . VAL A 1 112 ? -9.586 8.248 14.508 1.00 84.94 112 VAL A C 1
ATOM 832 O O . VAL A 1 112 ? -10.417 8.801 15.224 1.00 84.94 112 VAL A O 1
ATOM 835 N N . PHE A 1 113 ? -8.403 7.848 14.978 1.00 79.75 113 PHE A N 1
ATOM 836 C CA . PHE A 1 113 ? -8.049 7.938 16.398 1.00 79.75 113 PHE A CA 1
ATOM 837 C C . PHE A 1 113 ? -7.902 9.378 16.894 1.00 79.75 113 PHE A C 1
ATOM 839 O O . PHE A 1 113 ? -8.236 9.678 18.041 1.00 79.75 113 PHE A O 1
ATOM 846 N N . LEU A 1 114 ? -7.441 10.290 16.031 1.00 80.94 114 LEU A N 1
ATOM 847 C CA . LEU A 1 114 ? -7.364 11.711 16.362 1.00 80.94 114 LEU A CA 1
ATOM 848 C C . LEU A 1 114 ? -8.762 12.318 16.552 1.00 80.94 114 LEU A C 1
ATOM 850 O O . LEU A 1 114 ? -8.955 13.143 17.445 1.00 80.94 114 LEU A O 1
ATOM 854 N N . VAL A 1 115 ? -9.737 11.884 15.748 1.00 83.06 115 VAL A N 1
ATOM 855 C CA . VAL A 1 115 ? -11.147 12.283 15.880 1.00 83.06 115 VAL A CA 1
ATOM 856 C C . VAL A 1 115 ? -11.799 11.643 17.112 1.00 83.06 115 VAL A C 1
ATOM 858 O O . VAL A 1 115 ? -12.521 12.330 17.833 1.00 83.06 115 VAL A O 1
ATOM 861 N N . GLU A 1 116 ? -11.511 10.372 17.403 1.00 83.19 116 GLU A N 1
ATOM 862 C CA . GLU A 1 116 ? -12.030 9.654 18.581 1.00 83.19 116 GLU A CA 1
ATOM 863 C C . GLU A 1 116 ? -11.383 10.087 19.913 1.00 83.19 116 GLU A C 1
ATOM 865 O O . GLU A 1 116 ? -11.879 9.722 20.977 1.00 83.19 116 GLU A O 1
ATOM 870 N N . LYS A 1 117 ? -10.321 10.912 19.882 1.00 79.12 117 LYS A N 1
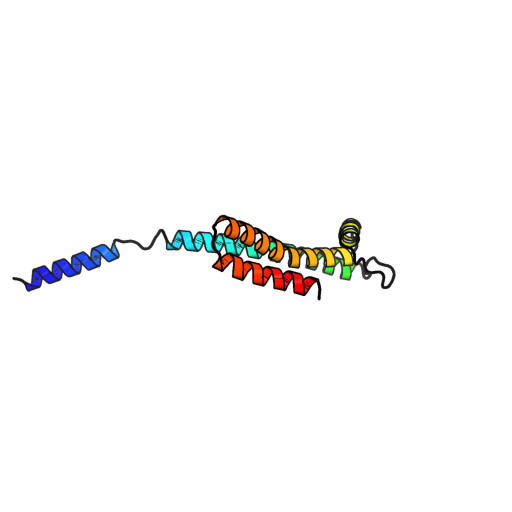ATOM 871 C CA . LYS A 1 117 ? -9.538 11.352 21.059 1.00 79.12 117 LYS A CA 1
ATOM 872 C C . LYS A 1 117 ? -8.928 10.208 21.877 1.00 79.12 117 LYS A C 1
ATOM 874 O O . LYS A 1 117 ? -8.647 10.374 23.066 1.00 79.12 117 LYS A O 1
ATOM 879 N N . ASP A 1 118 ? -8.643 9.074 21.246 1.00 80.44 118 ASP A N 1
ATOM 880 C CA . ASP A 1 118 ? -7.896 8.000 21.897 1.00 80.44 118 ASP A CA 1
ATOM 881 C C . ASP A 1 118 ? -6.385 8.257 21.786 1.00 80.44 118 ASP A C 1
ATOM 883 O O . ASP A 1 118 ? -5.700 7.821 20.857 1.00 80.44 118 ASP A O 1
ATOM 887 N N . TYR A 1 119 ? -5.851 9.014 22.747 1.00 79.75 119 TYR A N 1
ATOM 888 C CA . TYR A 1 119 ? -4.447 9.432 22.760 1.00 79.75 119 TYR A CA 1
ATOM 889 C C . TYR A 1 119 ? -3.449 8.261 22.804 1.00 79.75 119 TYR A C 1
ATOM 891 O O . TYR A 1 119 ? -2.322 8.415 22.326 1.00 79.75 119 TYR A O 1
ATOM 899 N N . LEU A 1 120 ? -3.834 7.097 23.342 1.00 81.38 120 LEU A N 1
ATOM 900 C CA . LEU A 1 120 ? -2.951 5.930 23.437 1.00 81.38 120 LEU A CA 1
ATOM 901 C C . LEU A 1 120 ? -2.805 5.268 22.058 1.00 81.38 120 LEU A C 1
ATOM 903 O O . LEU A 1 120 ? -1.687 4.997 21.610 1.00 81.38 120 LEU A O 1
ATOM 907 N N . TYR A 1 121 ? -3.915 5.113 21.333 1.00 78.06 121 TYR A N 1
ATOM 908 C CA . TYR A 1 121 ? -3.892 4.617 19.957 1.00 78.06 121 TYR A CA 1
ATOM 909 C C . TYR A 1 121 ? -3.229 5.601 18.984 1.00 78.06 121 TYR A C 1
ATOM 911 O O . TYR A 1 121 ? -2.467 5.171 18.112 1.00 78.06 121 TYR A O 1
ATOM 919 N N . VAL A 1 122 ? -3.425 6.914 19.156 1.00 81.38 122 VAL A N 1
ATOM 920 C CA . VAL A 1 122 ? -2.716 7.939 18.366 1.00 81.38 122 VAL A CA 1
ATOM 921 C C . VAL A 1 122 ? -1.198 7.830 18.553 1.00 81.38 122 VAL A C 1
ATOM 923 O O . VAL A 1 122 ? -0.469 7.873 17.563 1.00 81.38 122 VAL A O 1
ATOM 926 N N . LEU A 1 123 ? -0.707 7.637 19.785 1.00 86.00 123 LEU A N 1
ATOM 927 C CA . LEU A 1 123 ? 0.728 7.523 20.073 1.00 86.00 123 LEU A CA 1
ATOM 928 C C . LEU A 1 123 ? 1.364 6.299 19.393 1.00 86.00 123 LEU A C 1
ATOM 930 O O . LEU A 1 123 ? 2.395 6.435 18.734 1.00 86.00 123 LEU A O 1
ATOM 934 N N . LEU A 1 124 ? 0.739 5.121 19.507 1.00 86.06 124 LEU A N 1
ATOM 935 C CA . LEU A 1 124 ? 1.234 3.890 18.873 1.00 86.06 124 LEU A CA 1
ATOM 936 C C . LEU A 1 124 ? 1.240 4.003 17.343 1.00 86.06 124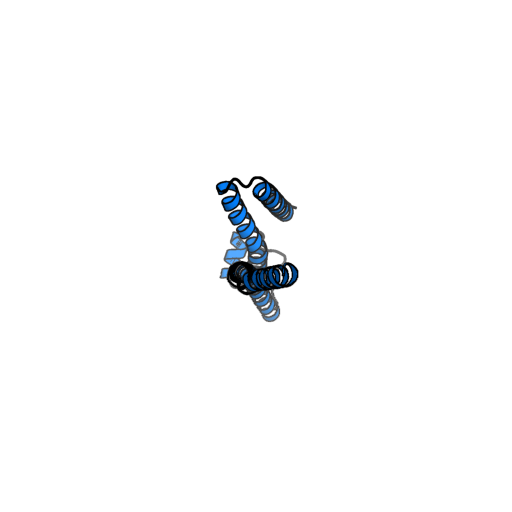 LEU A C 1
ATOM 938 O O . LEU A 1 124 ? 2.228 3.668 16.690 1.00 86.06 124 LEU A O 1
ATOM 942 N N . THR A 1 125 ? 0.151 4.516 16.769 1.00 85.31 125 THR A N 1
ATOM 943 C CA . THR A 1 125 ? 0.004 4.650 15.312 1.00 85.31 125 THR A CA 1
ATOM 944 C C . THR A 1 125 ? 0.966 5.699 14.751 1.00 85.31 125 THR A C 1
ATOM 946 O O . THR A 1 125 ? 1.570 5.485 13.702 1.00 85.31 125 THR A O 1
ATOM 949 N N . SER A 1 126 ? 1.175 6.797 15.483 1.00 83.94 126 SER A N 1
ATOM 950 C CA . SER A 1 126 ? 2.172 7.827 15.172 1.00 83.94 126 SER A CA 1
ATOM 951 C C . SER A 1 126 ? 3.598 7.277 15.217 1.00 83.94 126 SER A C 1
ATOM 953 O O . SER A 1 126 ? 4.370 7.517 14.292 1.00 83.94 126 SER A O 1
ATOM 955 N N . PHE A 1 127 ? 3.943 6.471 16.228 1.00 88.06 127 PHE A N 1
ATOM 956 C CA . PHE A 1 127 ? 5.257 5.830 16.309 1.00 88.06 127 PHE A CA 1
ATOM 957 C C . PHE A 1 127 ? 5.538 4.956 15.078 1.00 88.06 127 PHE A C 1
ATOM 959 O O . PHE A 1 127 ? 6.578 5.108 14.443 1.00 88.06 127 PHE A O 1
ATOM 966 N N . VAL A 1 128 ? 4.586 4.103 14.684 1.00 85.75 128 VAL A N 1
ATOM 967 C CA . VAL A 1 128 ? 4.705 3.273 13.470 1.00 85.75 128 VAL A CA 1
ATOM 968 C C . VAL A 1 128 ? 4.776 4.128 12.199 1.00 85.75 128 VAL A C 1
ATOM 970 O O . VAL A 1 128 ? 5.530 3.822 11.279 1.00 85.75 128 VAL A O 1
ATOM 973 N N . PHE A 1 129 ? 4.014 5.219 12.126 1.00 85.19 129 PHE A N 1
ATOM 974 C CA . PHE A 1 129 ? 4.070 6.129 10.984 1.00 85.19 129 PHE A CA 1
ATOM 975 C C . PHE A 1 129 ? 5.444 6.801 10.856 1.00 85.19 129 PHE A C 1
ATOM 977 O O . PHE A 1 129 ? 6.003 6.870 9.763 1.00 85.19 129 PHE A O 1
ATOM 984 N N . ILE A 1 130 ? 6.021 7.244 11.975 1.00 87.81 130 ILE A N 1
ATOM 985 C CA . ILE A 1 130 ? 7.360 7.836 12.020 1.00 87.81 130 ILE A CA 1
ATOM 986 C C . ILE A 1 130 ? 8.414 6.809 11.601 1.00 87.81 130 ILE A C 1
ATOM 988 O O . ILE A 1 130 ? 9.287 7.151 10.809 1.00 87.81 130 ILE A O 1
ATOM 992 N N . THR A 1 131 ? 8.338 5.555 12.062 1.00 88.19 131 THR A N 1
ATOM 993 C CA . THR A 1 131 ? 9.297 4.524 11.628 1.00 88.19 131 THR A CA 1
ATOM 994 C C . THR A 1 131 ? 9.179 4.217 10.135 1.00 88.19 131 THR A C 1
ATOM 996 O O . THR A 1 131 ? 10.207 4.024 9.490 1.00 88.19 131 THR A O 1
ATOM 999 N N . LEU A 1 132 ? 7.972 4.254 9.554 1.00 83.00 132 LEU A N 1
ATOM 1000 C CA . LEU A 1 132 ? 7.788 4.152 8.100 1.00 83.00 132 LEU A CA 1
ATOM 1001 C C . LEU A 1 132 ? 8.413 5.332 7.347 1.00 83.00 132 LEU A C 1
ATOM 1003 O O . LEU A 1 132 ? 9.095 5.114 6.349 1.00 83.00 132 LEU A O 1
ATOM 1007 N N . ILE A 1 133 ? 8.217 6.566 7.824 1.00 82.81 133 ILE A N 1
ATOM 1008 C CA . ILE A 1 133 ? 8.842 7.760 7.234 1.00 82.81 133 ILE A CA 1
ATOM 1009 C C . ILE A 1 133 ? 10.368 7.643 7.320 1.00 82.81 133 ILE A C 1
ATOM 1011 O O . ILE A 1 133 ? 11.045 7.809 6.312 1.00 82.81 133 ILE A O 1
ATOM 1015 N N . ILE A 1 134 ? 10.917 7.301 8.489 1.00 88.25 134 ILE A N 1
ATOM 1016 C CA . ILE A 1 134 ? 12.365 7.126 8.669 1.00 88.25 134 ILE A CA 1
ATOM 1017 C C . ILE A 1 134 ? 12.894 6.052 7.715 1.00 88.25 134 ILE A C 1
ATOM 1019 O O . ILE A 1 134 ? 13.873 6.302 7.027 1.00 88.25 134 ILE A O 1
ATOM 1023 N N . SER A 1 135 ? 12.227 4.899 7.614 1.00 82.06 135 SER A N 1
ATOM 1024 C CA . SER A 1 135 ? 12.626 3.820 6.701 1.00 82.06 135 SER A CA 1
ATOM 1025 C C . SER A 1 135 ? 12.567 4.207 5.222 1.00 82.06 135 SER A C 1
ATOM 1027 O O . SER A 1 135 ? 13.202 3.544 4.412 1.00 82.06 135 SER A O 1
ATOM 1029 N N . PHE A 1 136 ? 11.769 5.207 4.848 1.00 75.88 136 PHE A N 1
ATOM 1030 C CA . PHE A 1 136 ? 11.713 5.702 3.474 1.00 75.88 136 PHE A CA 1
ATOM 1031 C C . PHE A 1 136 ? 12.835 6.705 3.170 1.00 75.88 136 PHE A C 1
ATOM 1033 O O . PHE A 1 136 ? 13.261 6.822 2.024 1.00 75.88 136 PHE A O 1
ATOM 1040 N N . PHE A 1 137 ? 13.286 7.448 4.183 1.00 76.50 137 PHE A N 1
ATOM 1041 C CA . PHE A 1 137 ? 14.318 8.478 4.047 1.00 76.50 137 PHE A CA 1
ATOM 1042 C C . PHE A 1 137 ? 15.749 7.979 4.311 1.00 76.50 137 PHE A C 1
ATOM 1044 O O . PHE A 1 137 ? 16.686 8.672 3.915 1.00 76.50 137 PHE A O 1
ATOM 1051 N N . LEU A 1 138 ? 15.918 6.841 4.994 1.00 76.94 138 LEU A N 1
ATOM 1052 C CA . LEU A 1 138 ? 17.208 6.225 5.333 1.00 76.94 138 LEU A CA 1
ATOM 1053 C C . LEU A 1 138 ? 17.610 5.159 4.308 1.00 76.94 138 LEU A C 1
ATOM 1055 O O . LEU A 1 138 ? 18.789 5.183 3.892 1.00 76.94 138 LEU A O 1
#

Foldseek 3Di:
DVPVVVVVVVVVVVVVVVVPDPPDPVVVVVVVVVVVVVLLVVLQVVLVVLLVVLVVLCVVVVDQQDPDPDDDPDPVCLVVCVVVVRSNSSNVVSVVSNLVSVLVVLVVQLVVCVVVVVVVSNVVSVVVNVVSVVVVVD

pLDDT: mean 74.23, std 9.88, range [46.12, 88.25]

Sequence (138 aa):
MSTEEQAKDQAKGQVDDQVRGPSRENDRAAAVELVVSRWLRVGVMVSGAVILAGLLFFIVAGDSGYPGATFPTSLKDILAGAMAFKPYAIIMAGLFLLILTPVLRVAISLIVFLVEKDYLYVLLTSFVFITLIISFFL

Radius of gyration: 27.17 Å; chains: 1; bounding box: 60×43×76 Å